Protein AF-A0A1F6PZY1-F1 (afdb_monomer)

Sequence (70 aa):
MDEFIKNAQILDITNEIIETAIKIRQKAKIKSADAIIAATAFNNKLTLVTRDNKDFHKVKGLSIYNPFEA

pLDDT: mean 94.42, std 6.0, range [59.62, 98.5]

Foldseek 3Di:
DVVVVVPDDDDDQDPQLQVQLVVQCVQLVDDSVVSSVQSSCQVVVHEDEDCPCVSVVSRPPHHYDDPPVD

Mean predicted aligned error: 3.11 Å

Secondary structure (DSSP, 8-state):
-HHHHHTSPP----HHHHHHHHHHHHHH---HHHHHHHHHHHHTT-EEE-S--TTGGGSTT-EEE-TT--

Solvent-accessible surface area (backbone atoms only — not comparable to full-atom values): 4283 Å² total; per-residue (Å²): 109,69,70,61,55,74,76,47,88,84,79,78,89,44,73,69,32,49,56,42,12,52,56,45,26,73,73,42,69,49,55,72,69,58,19,40,54,52,20,48,26,48,78,69,72,39,70,43,76,39,89,77,46,77,66,56,70,54,43,85,90,57,46,74,45,47,92,84,76,119

Structure (mmCIF, N/CA/C/O backbone):
data_AF-A0A1F6PZY1-F1
#
_entry.id   AF-A0A1F6PZY1-F1
#
loop_
_atom_site.group_PDB
_atom_site.id
_atom_site.type_symbol
_atom_site.label_atom_id
_atom_site.label_alt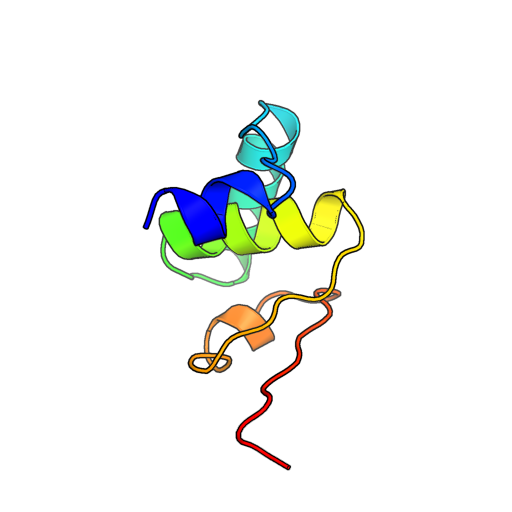_id
_atom_site.label_comp_id
_atom_site.label_asym_id
_atom_site.label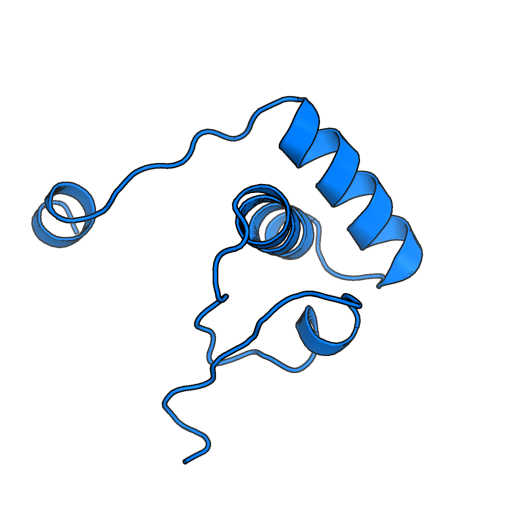_entity_id
_atom_site.label_seq_id
_atom_site.pdbx_PDB_ins_code
_atom_site.Cartn_x
_atom_site.Cartn_y
_atom_site.Cartn_z
_atom_site.occupancy
_atom_site.B_iso_or_equiv
_atom_site.auth_seq_id
_atom_site.auth_co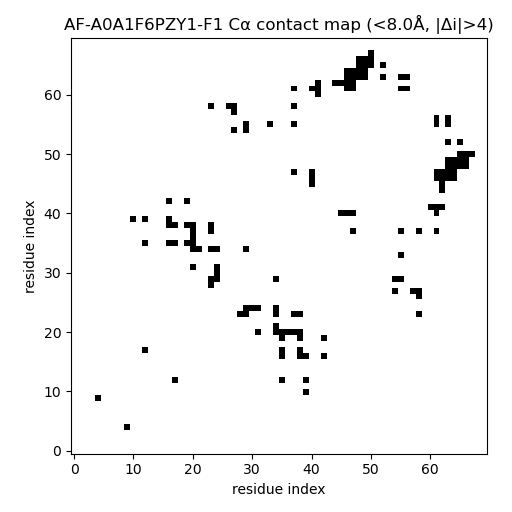mp_id
_atom_site.auth_asym_id
_atom_site.auth_atom_id
_atom_site.pdbx_PDB_model_num
ATOM 1 N N . MET A 1 1 ? 15.429 -6.815 -13.829 1.00 69.06 1 MET A N 1
ATOM 2 C CA . MET A 1 1 ? 15.030 -5.807 -12.823 1.00 69.06 1 MET A CA 1
ATOM 3 C C . MET A 1 1 ? 14.911 -4.447 -13.497 1.00 69.06 1 MET A C 1
ATOM 5 O O . MET A 1 1 ? 13.807 -3.939 -13.608 1.00 69.06 1 MET A O 1
ATOM 9 N N . ASP A 1 2 ? 16.003 -3.926 -14.052 1.00 85.69 2 ASP A N 1
ATOM 10 C CA . ASP A 1 2 ? 16.050 -2.573 -14.627 1.00 85.69 2 ASP A CA 1
ATOM 11 C C . ASP A 1 2 ? 15.091 -2.358 -15.799 1.00 85.69 2 ASP A C 1
ATOM 13 O O . ASP A 1 2 ? 14.439 -1.325 -15.875 1.00 85.69 2 ASP A O 1
ATOM 17 N N . GLU A 1 3 ? 14.950 -3.339 -16.691 1.00 92.25 3 GLU A N 1
ATOM 18 C CA . GLU A 1 3 ? 14.015 -3.244 -17.819 1.00 92.25 3 GLU A CA 1
ATOM 19 C C . GLU A 1 3 ? 12.548 -3.217 -17.366 1.00 92.25 3 GLU A C 1
ATOM 21 O O . GLU A 1 3 ? 11.744 -2.471 -17.916 1.00 92.25 3 GLU A O 1
ATOM 26 N N . PHE A 1 4 ? 12.206 -3.960 -16.312 1.00 90.81 4 PHE A N 1
ATOM 27 C CA . PHE A 1 4 ? 10.856 -3.950 -15.748 1.00 90.81 4 PHE A CA 1
ATOM 28 C C . PHE A 1 4 ? 10.522 -2.584 -15.141 1.00 90.81 4 PHE A C 1
ATOM 30 O O . PHE A 1 4 ? 9.484 -2.006 -15.446 1.00 90.81 4 PHE A O 1
ATOM 37 N N . ILE A 1 5 ? 11.439 -2.036 -14.338 1.00 92.50 5 ILE A N 1
ATOM 38 C CA . ILE A 1 5 ? 11.243 -0.737 -13.683 1.00 92.50 5 ILE A CA 1
ATOM 39 C C . ILE A 1 5 ? 11.225 0.405 -14.709 1.00 92.50 5 ILE A C 1
ATOM 41 O O . ILE A 1 5 ? 10.426 1.322 -14.569 1.00 92.50 5 ILE A O 1
ATOM 45 N N . LYS A 1 6 ? 12.031 0.332 -15.779 1.00 94.75 6 LYS A N 1
ATOM 46 C CA . LYS A 1 6 ? 12.037 1.330 -16.868 1.00 94.75 6 LYS A CA 1
ATOM 47 C C . LYS A 1 6 ? 10.699 1.460 -17.597 1.00 94.75 6 LYS A C 1
ATOM 49 O O . LYS A 1 6 ? 10.405 2.530 -18.116 1.00 94.75 6 LYS A O 1
ATOM 54 N N . ASN A 1 7 ? 9.915 0.386 -17.650 1.00 95.25 7 ASN A N 1
ATOM 55 C CA . ASN A 1 7 ? 8.596 0.372 -18.285 1.00 95.25 7 ASN A CA 1
ATOM 56 C C . ASN A 1 7 ? 7.449 0.626 -17.290 1.00 95.25 7 ASN A C 1
ATOM 58 O O . ASN A 1 7 ? 6.282 0.568 -17.671 1.00 95.25 7 ASN A O 1
ATOM 62 N N . ALA A 1 8 ? 7.762 0.890 -16.020 1.00 94.31 8 ALA A N 1
ATOM 63 C CA . ALA A 1 8 ? 6.784 1.159 -14.980 1.00 94.31 8 ALA A CA 1
ATOM 64 C C . ALA A 1 8 ? 6.724 2.656 -14.652 1.00 94.31 8 ALA A C 1
ATOM 66 O O . ALA A 1 8 ? 7.733 3.359 -14.635 1.00 94.31 8 ALA A O 1
ATOM 67 N N . GLN A 1 9 ? 5.527 3.136 -14.320 1.00 95.00 9 GLN A N 1
ATOM 68 C CA . GLN A 1 9 ? 5.373 4.436 -13.681 1.00 95.00 9 GLN A CA 1
ATOM 69 C C . GLN A 1 9 ? 5.719 4.309 -12.194 1.00 95.00 9 GLN A C 1
ATOM 71 O O . GLN A 1 9 ? 5.103 3.522 -11.473 1.00 95.00 9 GLN A O 1
ATOM 76 N N . ILE A 1 10 ? 6.686 5.101 -11.731 1.00 94.38 10 ILE A N 1
ATOM 77 C CA . ILE A 1 10 ? 7.069 5.160 -10.318 1.00 94.38 10 ILE A CA 1
ATOM 78 C C . ILE A 1 10 ? 6.175 6.185 -9.615 1.00 94.38 10 ILE A C 1
ATOM 80 O O . ILE A 1 10 ? 6.061 7.326 -10.059 1.00 94.38 10 ILE A O 1
ATOM 84 N N . LEU A 1 11 ? 5.520 5.760 -8.533 1.00 96.12 11 LEU A N 1
ATOM 85 C CA . LEU A 1 11 ? 4.712 6.622 -7.674 1.00 96.12 11 LEU A CA 1
ATOM 86 C C . LEU A 1 11 ? 5.449 6.843 -6.357 1.00 96.12 11 LEU A C 1
ATOM 88 O O . LEU A 1 11 ? 5.688 5.891 -5.611 1.00 96.12 11 LEU A O 1
ATOM 92 N N . ASP A 1 12 ? 5.784 8.098 -6.077 1.00 95.75 12 ASP A N 1
ATOM 93 C CA . ASP A 1 12 ? 6.463 8.467 -4.842 1.00 95.75 12 ASP A CA 1
ATOM 94 C C . ASP A 1 12 ? 5.537 8.349 -3.632 1.00 95.75 12 ASP A C 1
ATOM 96 O O . ASP A 1 12 ? 4.330 8.597 -3.699 1.00 95.75 12 ASP A O 1
ATOM 100 N N . ILE A 1 13 ? 6.123 8.010 -2.485 1.00 96.62 13 ILE A N 1
ATOM 101 C CA . ILE A 1 13 ? 5.412 7.993 -1.210 1.00 96.62 13 ILE A CA 1
ATOM 102 C C . ILE A 1 13 ? 5.331 9.431 -0.695 1.00 96.62 13 ILE A C 1
ATOM 104 O O . ILE A 1 13 ? 6.285 9.967 -0.135 1.00 96.62 13 ILE A O 1
ATOM 108 N N . THR A 1 14 ? 4.174 10.056 -0.888 1.00 98.00 14 THR A N 1
ATOM 109 C CA . THR A 1 14 ? 3.892 11.408 -0.397 1.00 98.00 14 THR A CA 1
ATOM 110 C C . THR A 1 14 ? 3.359 11.386 1.036 1.00 98.00 14 THR A C 1
ATOM 112 O O . THR A 1 14 ? 2.872 10.364 1.526 1.00 98.00 14 THR A O 1
ATOM 115 N N . ASN A 1 15 ? 3.365 12.542 1.707 1.00 98.25 15 ASN A N 1
ATOM 116 C CA . ASN A 1 15 ? 2.735 12.685 3.026 1.00 98.25 15 ASN A CA 1
ATOM 117 C C . ASN A 1 15 ? 1.243 12.309 3.005 1.00 98.25 15 ASN A C 1
ATOM 119 O O . ASN A 1 15 ? 0.743 11.720 3.957 1.00 98.25 15 ASN A O 1
ATOM 123 N N . GLU A 1 16 ? 0.535 12.580 1.906 1.00 98.06 16 GLU A N 1
ATOM 124 C CA . GLU A 1 16 ? -0.875 12.203 1.751 1.00 98.06 16 GLU A CA 1
ATOM 125 C C . GLU A 1 16 ? -1.068 10.676 1.719 1.00 98.06 16 GLU A C 1
ATOM 127 O O . GLU A 1 16 ? -1.994 10.138 2.340 1.00 98.06 16 GLU A O 1
ATOM 132 N N . ILE A 1 17 ? -0.163 9.965 1.038 1.00 98.19 17 ILE A N 1
ATOM 133 C CA . ILE A 1 17 ? -0.132 8.498 1.018 1.00 98.19 17 ILE A CA 1
ATOM 134 C C . ILE A 1 17 ? 0.179 7.961 2.416 1.00 98.19 17 ILE A C 1
ATOM 136 O O . ILE A 1 17 ? -0.496 7.039 2.868 1.00 98.19 17 ILE A O 1
ATOM 140 N N . ILE A 1 18 ? 1.142 8.553 3.130 1.00 98.44 18 ILE A N 1
ATOM 141 C CA . ILE A 1 18 ? 1.498 8.148 4.499 1.00 98.44 18 ILE A CA 1
ATOM 142 C C . ILE A 1 18 ? 0.301 8.302 5.444 1.00 98.44 18 ILE A C 1
ATOM 144 O O . ILE A 1 18 ? -0.051 7.354 6.147 1.00 98.44 18 ILE A O 1
ATOM 148 N N . GLU A 1 19 ? -0.375 9.450 5.428 1.00 98.50 19 GLU A N 1
ATOM 149 C CA . GLU A 1 19 ? -1.568 9.695 6.250 1.00 98.50 19 GLU A CA 1
ATOM 150 C C . GLU A 1 19 ? -2.693 8.698 5.945 1.00 98.50 19 GLU A C 1
ATOM 152 O O . GLU A 1 19 ? -3.365 8.172 6.840 1.00 98.50 19 GLU A O 1
ATOM 157 N N . THR A 1 20 ? -2.882 8.381 4.665 1.00 98.00 20 THR A N 1
ATOM 158 C CA . THR A 1 20 ? -3.859 7.378 4.236 1.00 98.00 20 THR A CA 1
ATOM 159 C C . THR A 1 20 ? -3.454 5.981 4.709 1.00 98.00 20 THR A C 1
ATOM 161 O O . THR A 1 20 ? -4.289 5.249 5.244 1.00 98.00 20 THR A O 1
ATOM 164 N N . ALA A 1 21 ? -2.172 5.628 4.610 1.00 98.25 21 ALA A N 1
ATOM 165 C CA . ALA A 1 21 ? -1.637 4.353 5.071 1.00 98.25 21 ALA A CA 1
ATOM 166 C C . ALA A 1 21 ? -1.820 4.178 6.583 1.00 98.25 21 ALA A C 1
ATOM 168 O O . ALA A 1 21 ? -2.220 3.103 7.032 1.00 98.25 21 ALA A O 1
ATOM 169 N N . ILE A 1 22 ? -1.616 5.235 7.377 1.00 98.12 22 ILE A N 1
ATOM 170 C CA . ILE A 1 22 ? -1.876 5.226 8.824 1.00 98.12 22 ILE A CA 1
ATOM 171 C C . ILE A 1 22 ? -3.350 4.898 9.096 1.00 98.12 22 ILE A C 1
ATOM 173 O O . ILE A 1 22 ? -3.646 3.980 9.867 1.00 98.12 22 ILE A O 1
ATOM 177 N N . LYS A 1 23 ? -4.280 5.586 8.420 1.00 97.56 23 LYS A N 1
ATOM 178 C CA . LYS A 1 23 ? -5.729 5.352 8.569 1.00 97.56 23 LYS A CA 1
ATOM 179 C C . LYS A 1 23 ? -6.126 3.935 8.156 1.00 97.56 23 LYS A C 1
ATOM 181 O O . LYS A 1 23 ? -6.917 3.292 8.851 1.00 97.56 23 LYS A O 1
ATOM 186 N N . ILE A 1 24 ? -5.580 3.435 7.047 1.00 97.44 24 ILE A N 1
ATOM 187 C CA . ILE A 1 24 ? -5.807 2.065 6.577 1.00 97.44 24 ILE A CA 1
ATOM 188 C C . ILE A 1 24 ? -5.299 1.070 7.617 1.00 97.44 24 ILE A C 1
ATOM 190 O O . ILE A 1 24 ? -6.048 0.188 8.032 1.00 97.44 24 ILE A O 1
ATOM 194 N N . ARG A 1 25 ? -4.065 1.232 8.100 1.00 96.88 25 ARG A N 1
ATOM 195 C CA . ARG A 1 25 ? -3.453 0.332 9.080 1.00 96.88 25 ARG A CA 1
ATOM 196 C C . ARG A 1 25 ? -4.249 0.269 10.380 1.00 96.88 25 ARG A C 1
ATOM 198 O O . ARG A 1 25 ? -4.468 -0.822 10.897 1.00 96.88 25 ARG A O 1
ATOM 205 N N . GLN A 1 26 ? -4.721 1.409 10.883 1.00 96.00 26 GLN A N 1
ATOM 206 C CA . GLN A 1 26 ? -5.543 1.469 12.095 1.00 96.00 26 GLN A CA 1
ATOM 207 C C . GLN A 1 26 ? -6.874 0.716 11.941 1.00 96.00 26 GLN A C 1
ATOM 209 O O . GLN A 1 26 ? -7.302 0.034 12.871 1.00 96.00 26 GLN A O 1
ATOM 214 N N . LYS A 1 27 ? -7.519 0.807 10.770 1.00 95.56 27 LYS A N 1
ATOM 215 C CA . LYS A 1 27 ? -8.831 0.185 10.512 1.00 95.56 27 LYS A CA 1
ATOM 216 C C . LYS A 1 27 ? -8.734 -1.289 10.115 1.00 95.56 27 LYS A C 1
ATOM 218 O O . LYS A 1 27 ? -9.480 -2.112 10.633 1.00 95.56 27 LYS A O 1
ATOM 223 N N . ALA A 1 28 ? -7.833 -1.614 9.193 1.00 94.38 28 ALA A N 1
ATOM 224 C CA . ALA A 1 28 ? -7.702 -2.935 8.581 1.00 94.38 28 ALA A CA 1
ATOM 225 C C . ALA A 1 28 ? -6.708 -3.854 9.313 1.00 94.38 28 ALA A C 1
ATOM 227 O O . ALA A 1 28 ? -6.717 -5.061 9.082 1.00 94.38 28 ALA A O 1
ATOM 228 N N . LYS A 1 29 ? -5.865 -3.306 10.204 1.00 93.19 29 LYS A N 1
ATOM 229 C CA . LYS A 1 29 ? -4.839 -4.042 10.969 1.00 93.19 29 LYS A CA 1
ATOM 230 C C . LYS A 1 29 ? -3.902 -4.881 10.082 1.00 93.19 29 LYS A C 1
ATOM 232 O O . LYS A 1 29 ? -3.563 -6.009 10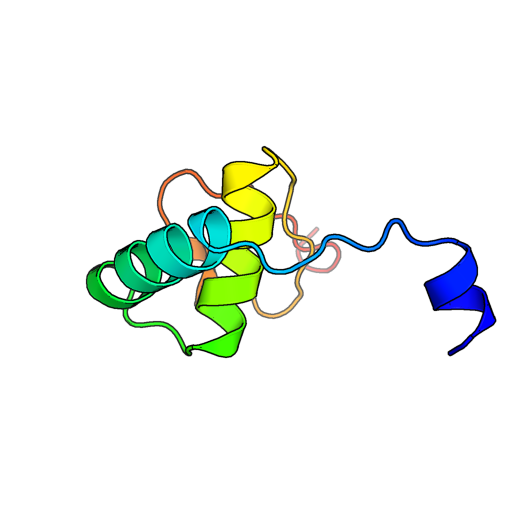.426 1.00 93.19 29 LYS A O 1
ATOM 237 N N . ILE A 1 30 ? -3.495 -4.320 8.942 1.00 94.50 30 ILE A N 1
ATOM 238 C CA . ILE A 1 30 ? -2.519 -4.917 8.013 1.00 94.50 30 ILE A CA 1
ATOM 239 C C . ILE A 1 30 ? -1.093 -4.413 8.293 1.00 94.50 30 ILE A C 1
ATOM 241 O O . ILE A 1 30 ? -0.894 -3.492 9.094 1.00 94.50 30 ILE A O 1
ATOM 245 N N . LYS A 1 31 ? -0.080 -5.024 7.666 1.00 95.56 31 LYS A N 1
ATOM 246 C CA . LYS A 1 31 ? 1.330 -4.636 7.849 1.00 95.56 31 LYS A CA 1
ATOM 247 C C . LYS A 1 31 ? 1.593 -3.233 7.294 1.00 95.56 31 LYS A C 1
ATOM 249 O O . LYS A 1 31 ? 0.894 -2.767 6.401 1.00 95.56 31 LYS A O 1
ATOM 254 N N . SER A 1 32 ? 2.627 -2.558 7.805 1.00 95.31 32 SER A N 1
ATOM 255 C CA . SER A 1 32 ? 2.955 -1.180 7.401 1.00 95.31 32 SER A CA 1
ATOM 256 C C . SER A 1 32 ? 3.230 -1.043 5.903 1.00 95.31 32 SER A C 1
ATOM 258 O O . SER A 1 32 ? 2.710 -0.124 5.283 1.00 95.31 32 SER A O 1
ATOM 260 N N . ALA A 1 33 ? 4.014 -1.958 5.322 1.00 96.19 33 ALA A N 1
ATOM 261 C CA . ALA A 1 33 ? 4.320 -1.938 3.892 1.00 96.19 33 ALA A CA 1
ATOM 262 C C . ALA A 1 33 ? 3.051 -2.140 3.044 1.00 96.19 33 ALA A C 1
ATOM 264 O O . ALA A 1 33 ? 2.795 -1.360 2.131 1.00 96.19 33 ALA A O 1
ATOM 265 N N . ASP A 1 34 ? 2.206 -3.106 3.414 1.00 96.62 34 ASP A N 1
ATOM 266 C CA . ASP A 1 34 ? 0.934 -3.368 2.728 1.00 96.62 34 ASP A CA 1
ATOM 267 C C . ASP A 1 34 ? -0.023 -2.176 2.840 1.00 96.62 34 ASP A C 1
ATOM 269 O O . ASP A 1 34 ? -0.699 -1.824 1.877 1.00 96.62 34 ASP A O 1
ATOM 273 N N . ALA A 1 35 ? -0.048 -1.497 3.990 1.00 97.75 35 ALA A N 1
ATOM 274 C CA . ALA A 1 35 ? -0.836 -0.282 4.170 1.00 97.75 35 ALA A CA 1
ATOM 275 C C . ALA A 1 35 ? -0.373 0.860 3.256 1.00 97.75 35 ALA A C 1
ATOM 277 O O . ALA A 1 35 ? -1.219 1.585 2.738 1.00 97.75 35 ALA A O 1
ATOM 278 N N . ILE A 1 36 ? 0.938 1.005 3.032 1.00 98.25 36 ILE A N 1
ATOM 279 C CA . ILE A 1 36 ? 1.487 1.984 2.083 1.00 98.25 36 ILE A CA 1
ATOM 280 C C . ILE A 1 36 ? 1.071 1.617 0.656 1.00 98.25 36 ILE A C 1
ATOM 282 O O . ILE A 1 36 ? 0.544 2.468 -0.050 1.00 98.25 36 ILE A O 1
ATOM 286 N N . ILE A 1 37 ? 1.216 0.351 0.252 1.00 97.44 37 ILE A N 1
ATOM 287 C CA . ILE A 1 37 ? 0.805 -0.125 -1.080 1.00 97.44 37 ILE A CA 1
ATOM 288 C C . ILE A 1 37 ? -0.696 0.117 -1.313 1.00 97.44 37 ILE A C 1
ATOM 290 O O . ILE A 1 37 ? -1.091 0.664 -2.345 1.00 97.44 37 ILE A O 1
ATOM 294 N N . ALA A 1 38 ? -1.534 -0.237 -0.334 1.00 97.62 38 ALA A N 1
ATOM 295 C CA . ALA A 1 38 ? -2.976 -0.023 -0.385 1.00 97.62 38 ALA A CA 1
ATOM 296 C C . ALA A 1 38 ? -3.334 1.467 -0.471 1.00 97.62 38 ALA A C 1
ATOM 298 O O . ALA A 1 38 ? -4.197 1.840 -1.262 1.00 97.62 38 ALA A O 1
ATOM 299 N N . ALA A 1 39 ? -2.666 2.320 0.309 1.00 98.19 39 ALA A N 1
ATOM 300 C CA . ALA A 1 39 ? -2.869 3.765 0.280 1.00 98.19 39 ALA A CA 1
ATOM 301 C C . ALA A 1 39 ? -2.479 4.381 -1.067 1.00 98.19 39 ALA A C 1
ATOM 303 O O . ALA A 1 39 ? -3.232 5.193 -1.601 1.00 98.19 39 ALA A O 1
ATOM 304 N N . THR A 1 40 ? -1.346 3.966 -1.641 1.00 98.25 40 THR A N 1
ATOM 305 C CA . THR A 1 40 ? -0.906 4.430 -2.961 1.00 98.25 40 THR A CA 1
ATOM 306 C C . THR A 1 40 ? -1.942 4.086 -4.026 1.00 98.25 40 THR A C 1
ATOM 308 O O . THR A 1 40 ? -2.346 4.965 -4.786 1.00 98.25 40 THR A O 1
ATOM 311 N N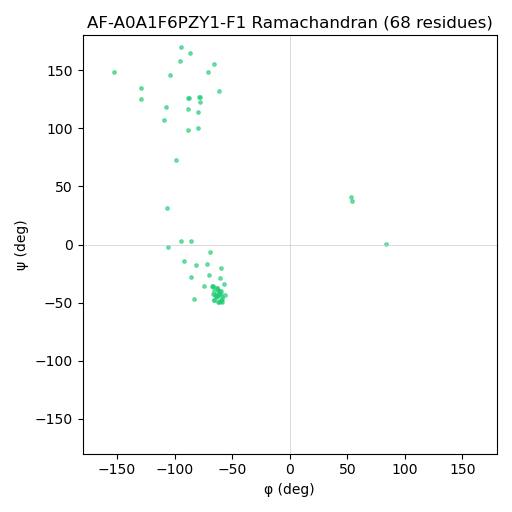 . ALA A 1 41 ? -2.423 2.840 -4.061 1.00 98.00 41 ALA A N 1
ATOM 312 C CA . ALA A 1 41 ? -3.452 2.429 -5.013 1.00 98.00 41 ALA A CA 1
ATOM 313 C C . ALA A 1 41 ? -4.780 3.170 -4.782 1.00 98.00 41 ALA A C 1
ATOM 315 O O . ALA A 1 41 ? -5.377 3.673 -5.733 1.00 98.00 41 ALA A O 1
ATOM 316 N N . PHE A 1 42 ? -5.210 3.303 -3.525 1.00 97.50 42 PHE A N 1
ATOM 317 C CA . PHE A 1 42 ? -6.458 3.971 -3.158 1.00 97.50 42 PHE A CA 1
ATOM 318 C C . PHE A 1 42 ? -6.475 5.453 -3.560 1.00 97.50 42 PHE A C 1
ATOM 320 O O . PHE A 1 42 ? -7.406 5.891 -4.235 1.00 97.50 42 PHE A O 1
ATOM 327 N N . ASN A 1 43 ? -5.432 6.217 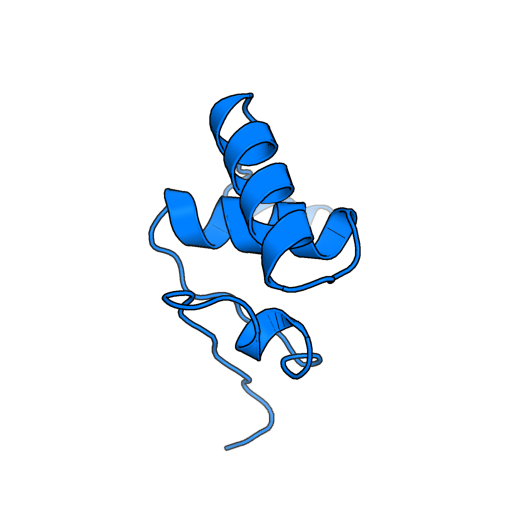-3.218 1.00 97.12 43 ASN A N 1
ATOM 328 C CA . ASN A 1 43 ? -5.371 7.652 -3.520 1.00 97.12 43 ASN A CA 1
ATOM 329 C C . ASN A 1 43 ? -5.289 7.930 -5.023 1.00 97.12 43 ASN A C 1
ATOM 331 O O . ASN A 1 43 ? -5.895 8.882 -5.510 1.00 97.12 43 ASN A O 1
ATOM 335 N N . ASN A 1 44 ? -4.590 7.072 -5.768 1.00 97.12 44 ASN A N 1
ATOM 336 C CA . ASN A 1 44 ? -4.463 7.198 -7.219 1.00 97.12 44 ASN A CA 1
ATOM 337 C C . ASN A 1 44 ? -5.621 6.533 -7.988 1.00 97.12 44 ASN A C 1
ATOM 339 O O . ASN A 1 44 ? -5.607 6.533 -9.217 1.00 97.12 44 ASN A O 1
ATOM 343 N N . LYS A 1 45 ? -6.627 5.976 -7.292 1.00 96.56 45 LYS A N 1
ATOM 344 C CA . LYS A 1 45 ? -7.772 5.251 -7.882 1.00 96.56 45 LYS A CA 1
ATOM 345 C C . LYS A 1 45 ? -7.345 4.104 -8.811 1.00 96.56 45 LYS A C 1
ATOM 347 O O . LYS A 1 45 ? -7.965 3.858 -9.844 1.00 96.56 45 LYS A O 1
ATOM 352 N N . LEU A 1 46 ? -6.275 3.409 -8.440 1.00 97.69 46 LEU A N 1
ATOM 353 C CA . LEU A 1 46 ? -5.719 2.283 -9.184 1.00 97.69 46 LEU A CA 1
ATOM 354 C C . LEU A 1 46 ? -6.246 0.951 -8.641 1.00 97.69 46 LEU A C 1
ATOM 356 O O . LEU A 1 46 ? -6.661 0.842 -7.487 1.00 97.69 46 LEU A O 1
ATOM 360 N N . THR A 1 47 ? -6.187 -0.083 -9.479 1.00 97.50 47 THR A N 1
ATOM 361 C CA . THR A 1 47 ? -6.461 -1.464 -9.060 1.00 97.50 47 THR A CA 1
ATOM 362 C C . THR A 1 47 ? -5.176 -2.114 -8.565 1.00 97.50 47 THR A C 1
ATOM 364 O O . THR A 1 47 ? -4.175 -2.137 -9.280 1.00 97.50 47 THR A O 1
ATOM 367 N N . LEU A 1 48 ? -5.202 -2.655 -7.347 1.00 97.00 48 LEU A N 1
ATOM 368 C CA . LEU A 1 48 ? -4.087 -3.402 -6.785 1.00 97.00 48 LEU A CA 1
ATOM 369 C C . LEU A 1 48 ? -4.082 -4.829 -7.339 1.00 97.00 48 LEU A C 1
ATOM 371 O O . LEU A 1 48 ? -4.972 -5.627 -7.042 1.00 97.00 48 LEU A O 1
ATOM 375 N N . VAL A 1 49 ? -3.051 -5.154 -8.116 1.00 96.44 49 VAL A N 1
ATOM 376 C CA . VAL A 1 49 ? -2.818 -6.511 -8.614 1.00 96.44 49 VAL A CA 1
ATOM 377 C C . VAL A 1 49 ? -1.989 -7.280 -7.589 1.00 96.44 49 VAL A C 1
ATOM 379 O O . VAL A 1 49 ? -0.855 -6.899 -7.303 1.00 96.44 49 VAL A O 1
ATOM 382 N N . THR A 1 50 ? -2.537 -8.349 -7.010 1.00 94.88 50 THR A N 1
ATOM 383 C CA . THR A 1 50 ? -1.833 -9.141 -5.987 1.00 94.88 50 THR A CA 1
ATOM 384 C C . THR A 1 50 ? -2.291 -10.595 -5.961 1.00 94.88 50 THR A C 1
ATOM 386 O O . THR A 1 50 ? -3.453 -10.899 -6.216 1.00 94.88 50 THR A O 1
ATOM 389 N N . ARG A 1 51 ? -1.364 -11.492 -5.605 1.00 93.38 51 ARG A N 1
ATOM 390 C CA . ARG A 1 51 ? -1.657 -12.897 -5.288 1.00 93.38 51 ARG A CA 1
ATOM 391 C C . ARG A 1 51 ? -2.064 -13.090 -3.823 1.00 93.38 51 ARG A C 1
ATOM 393 O O . ARG A 1 51 ? -2.789 -14.027 -3.515 1.00 93.38 51 ARG A O 1
ATOM 400 N N . ASP A 1 52 ? -1.587 -12.227 -2.926 1.00 88.19 52 ASP A N 1
ATOM 401 C CA . ASP A 1 52 ? -1.939 -12.246 -1.502 1.00 88.19 52 ASP A CA 1
ATOM 402 C C . ASP A 1 52 ? -3.020 -11.199 -1.238 1.00 88.19 52 ASP A C 1
ATOM 404 O O . ASP A 1 52 ? -2.762 -10.116 -0.726 1.00 88.19 52 ASP A O 1
ATOM 408 N N . ASN A 1 53 ? -4.237 -11.479 -1.693 1.00 88.00 53 ASN A N 1
ATOM 409 C CA . ASN A 1 53 ? -5.366 -10.554 -1.616 1.00 88.00 53 ASN A CA 1
ATOM 410 C C . ASN A 1 53 ? -6.064 -10.560 -0.242 1.00 88.00 53 ASN A C 1
ATOM 412 O O . ASN A 1 53 ? -6.798 -9.621 0.069 1.00 88.00 53 ASN A O 1
ATOM 416 N N . LYS A 1 54 ? -5.858 -11.582 0.600 1.00 90.75 54 LYS A N 1
ATOM 417 C CA . LYS A 1 54 ? -6.608 -11.792 1.856 1.00 90.75 54 LYS A CA 1
ATOM 418 C C . LYS A 1 54 ? -6.536 -10.601 2.809 1.00 90.75 54 LYS A C 1
ATOM 420 O O . LYS A 1 54 ? -7.555 -10.204 3.373 1.00 90.75 54 LYS A O 1
ATOM 425 N N . ASP A 1 55 ? -5.354 -10.015 2.973 1.00 90.06 55 ASP A N 1
ATOM 426 C CA . ASP A 1 55 ? -5.177 -8.856 3.848 1.00 90.06 55 ASP A CA 1
ATOM 427 C C . ASP A 1 55 ? -5.744 -7.569 3.234 1.00 90.06 55 ASP A C 1
ATOM 429 O O . ASP A 1 55 ? -6.368 -6.773 3.941 1.00 90.06 55 ASP A O 1
ATOM 433 N N . PHE A 1 56 ? -5.635 -7.394 1.915 1.00 94.81 56 PHE A N 1
ATOM 434 C CA . PHE A 1 56 ? -6.135 -6.204 1.221 1.00 94.81 56 PHE A CA 1
ATOM 435 C C . PHE A 1 56 ? -7.665 -6.122 1.171 1.00 94.81 56 PHE A C 1
ATOM 437 O O . PHE A 1 56 ? -8.201 -5.017 1.191 1.00 94.81 56 PHE A O 1
ATOM 444 N N . HIS A 1 57 ? -8.388 -7.246 1.224 1.00 93.88 57 HIS A N 1
ATOM 445 C CA . HIS A 1 57 ? -9.858 -7.250 1.319 1.00 93.88 57 HIS A CA 1
ATOM 446 C C . HIS A 1 57 ? -10.402 -6.534 2.567 1.00 93.88 57 HIS A C 1
ATOM 448 O O . HIS A 1 57 ? -11.558 -6.113 2.594 1.00 93.88 57 HIS A O 1
ATOM 454 N N . LYS A 1 58 ? -9.578 -6.359 3.609 1.00 94.19 58 LYS A N 1
ATOM 455 C CA . LYS A 1 58 ? -9.944 -5.594 4.813 1.00 94.19 58 LYS A CA 1
ATOM 456 C C . LYS A 1 58 ? -10.005 -4.081 4.543 1.00 94.19 58 LYS A C 1
ATOM 458 O O . LYS A 1 58 ? -10.587 -3.337 5.335 1.00 94.19 58 LYS A O 1
ATOM 463 N N . VAL A 1 59 ? -9.412 -3.611 3.442 1.00 95.38 59 VAL A N 1
ATOM 464 C CA . VAL A 1 59 ? -9.376 -2.202 3.037 1.00 95.38 59 VAL A CA 1
ATOM 465 C C . VAL A 1 59 ? -10.613 -1.878 2.197 1.00 95.38 59 VAL A C 1
ATOM 467 O O . VAL A 1 59 ? -10.675 -2.143 1.000 1.00 95.38 59 VAL A O 1
ATOM 470 N N . LYS A 1 60 ? -11.628 -1.283 2.831 1.00 92.62 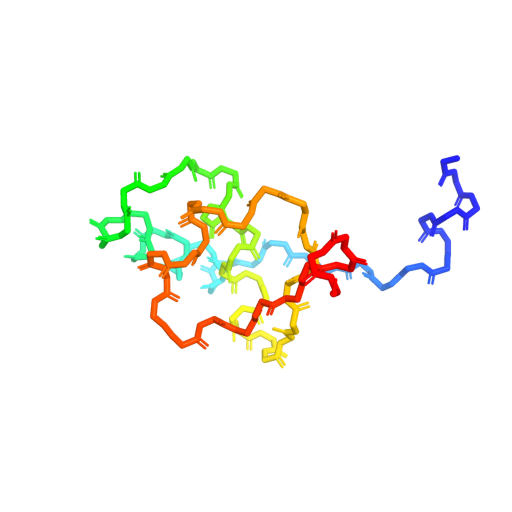60 LYS A N 1
ATOM 471 C CA . LYS A 1 60 ? -12.875 -0.905 2.147 1.00 92.62 60 LYS A CA 1
ATOM 472 C C . LYS A 1 60 ? -12.619 0.111 1.027 1.00 92.62 60 LYS A C 1
ATOM 474 O O . LYS A 1 60 ? -11.988 1.136 1.266 1.00 92.62 60 LYS A O 1
ATOM 479 N N . GLY A 1 61 ? -13.187 -0.144 -0.152 1.00 93.69 61 GLY A N 1
ATOM 480 C CA . GLY A 1 61 ? -13.101 0.745 -1.317 1.00 93.69 61 GLY A CA 1
ATOM 481 C C . GLY A 1 61 ? -11.831 0.582 -2.158 1.00 93.69 61 GLY A C 1
ATOM 482 O O . GLY A 1 61 ? -11.687 1.280 -3.155 1.00 93.69 61 GLY A O 1
ATOM 483 N N . LEU A 1 62 ? -10.928 -0.330 -1.786 1.00 96.69 62 LEU A N 1
ATOM 484 C CA . LEU A 1 62 ? -9.771 -0.678 -2.604 1.00 96.69 62 LEU A CA 1
ATOM 485 C C . LEU A 1 62 ? -10.193 -1.637 -3.727 1.00 96.69 62 LEU A C 1
ATOM 487 O O . LEU A 1 62 ? -10.789 -2.679 -3.458 1.00 96.69 62 LEU A O 1
ATOM 491 N N . SER A 1 63 ? -9.871 -1.295 -4.976 1.00 96.88 63 SER A N 1
ATOM 492 C CA . SER A 1 63 ? -10.041 -2.204 -6.115 1.00 96.88 63 SER A CA 1
ATOM 493 C C . SER A 1 63 ? -8.905 -3.226 -6.121 1.00 96.88 63 SER A C 1
ATOM 495 O O . SER A 1 63 ? -7.735 -2.840 -6.076 1.00 96.88 63 SER A O 1
ATOM 497 N N . ILE A 1 64 ? -9.235 -4.518 -6.160 1.00 96.25 64 ILE A N 1
ATOM 498 C CA . ILE A 1 64 ? -8.267 -5.618 -6.088 1.00 96.25 64 ILE A CA 1
ATOM 499 C C . ILE A 1 64 ? -8.522 -6.577 -7.247 1.00 96.25 64 ILE A C 1
ATOM 501 O O . ILE A 1 64 ? -9.663 -6.960 -7.498 1.00 96.25 64 ILE A O 1
ATOM 505 N N . 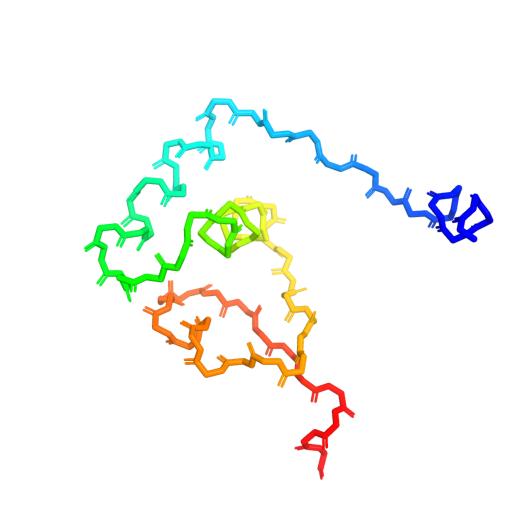TYR A 1 65 ? -7.452 -6.991 -7.920 1.00 96.25 65 TYR A N 1
ATOM 506 C CA . TYR A 1 65 ? -7.490 -8.015 -8.957 1.00 96.25 65 TYR A CA 1
ATOM 507 C C . TYR A 1 65 ? -6.431 -9.082 -8.675 1.00 96.25 65 TYR A C 1
ATOM 509 O O . TYR A 1 65 ? -5.247 -8.771 -8.533 1.00 96.25 65 TYR A O 1
ATOM 517 N N . ASN A 1 66 ? -6.853 -10.345 -8.600 1.00 95.56 66 ASN A N 1
ATOM 518 C CA . ASN A 1 66 ? -5.945 -11.482 -8.501 1.00 95.56 66 ASN A CA 1
ATOM 519 C C . ASN A 1 66 ? -5.963 -12.261 -9.828 1.00 95.56 66 ASN A C 1
ATOM 521 O O . ASN A 1 66 ? -6.944 -12.951 -10.102 1.00 95.56 66 ASN A O 1
ATOM 525 N N . PRO A 1 67 ? -4.899 -12.190 -10.649 1.00 94.06 67 PRO A N 1
ATOM 526 C CA . PRO A 1 67 ? -4.868 -12.842 -11.960 1.00 94.06 67 PRO A CA 1
ATOM 527 C C . PRO A 1 67 ? -4.824 -14.377 -11.897 1.00 94.06 67 PRO A C 1
ATOM 529 O O . PRO A 1 67 ? -4.894 -15.024 -12.936 1.00 94.06 67 PRO A O 1
ATOM 532 N N . PHE A 1 68 ? -4.691 -14.966 -10.705 1.00 91.94 68 PHE A N 1
ATOM 533 C CA . PHE A 1 68 ? -4.594 -16.415 -10.506 1.00 91.94 68 PHE A CA 1
ATOM 534 C C . PHE A 1 68 ? -5.864 -17.052 -9.924 1.00 91.94 68 PHE A C 1
ATOM 536 O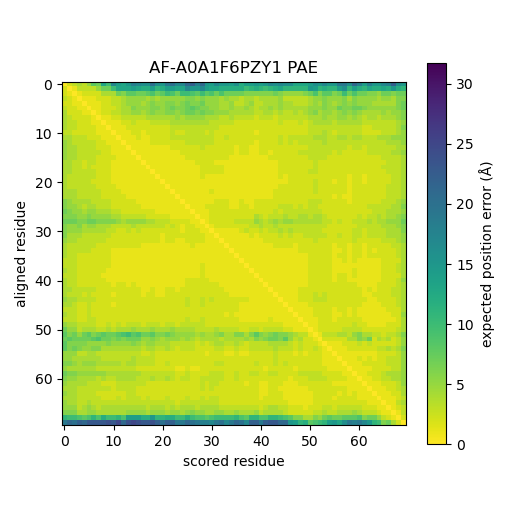 O . PHE A 1 68 ? -5.891 -18.266 -9.745 1.00 91.94 68 PHE A O 1
ATOM 543 N N . GLU A 1 69 ? -6.892 -16.263 -9.612 1.00 84.50 69 GLU A N 1
ATOM 544 C CA . GLU A 1 69 ? -8.181 -16.739 -9.077 1.00 84.50 69 GLU A CA 1
ATOM 545 C C . GLU A 1 69 ? -9.301 -16.673 -10.134 1.00 84.50 69 GLU A C 1
ATOM 547 O O . GLU A 1 69 ? -10.457 -16.429 -9.795 1.00 84.50 69 GLU A O 1
ATOM 552 N N . ALA A 1 70 ? -8.941 -16.856 -11.412 1.00 59.62 70 ALA A N 1
ATOM 553 C CA . ALA A 1 70 ? -9.876 -16.881 -12.541 1.00 59.62 70 ALA A CA 1
ATOM 554 C C . ALA A 1 70 ? -10.837 -18.080 -12.497 1.00 59.62 70 ALA A C 1
ATOM 556 O O . ALA A 1 70 ? -10.375 -19.198 -12.169 1.00 59.62 70 ALA A O 1
#

Radius of gyration: 12.52 Å; Cα contacts (8 Å, |Δi|>4): 77; chains: 1; bounding box: 29×30×30 Å

Nearest PDB structures (foldseek):
  5k8j-assembly1_B  TM=9.010E-01  e=6.467E-04  Caulobacter vibrioides CB15
  5ecw-assembly1_B  TM=9.286E-01  e=1.234E-03  Shigella flexneri
  7by2-assembly1_B-2  TM=8.924E-01  e=1.234E-03  Klebsiella pneumoniae
  1v8o-assembly1_C  TM=7.971E-01  e=4.320E-02  Pyrobaculum aerophilum
  1v8p-assembly1_D  TM=7.782E-01  e=4.050E-02  Pyrobaculum aerophilum